Protein AF-A0A427A0W6-F1 (afdb_monomer_lite)

Radius of gyration: 17.77 Å; chains: 1; bounding box: 54×32×48 Å

InterPro domains:
  IPR044835 Auxin response factor [PTHR31384] (1-83)
  IPR053793 PB1-like domain [PS51745] (1-87)

Secondary structure (DSSP, 8-state):
-PPP-------GGG--SHHHHHHHHHHHHT-TTSSTT-SSEEEEEE-SS--EEETTSS-IIIIIHHH--EEEEEEHHHHTTS-SSS-----------------------

Sequence (109 aa):
MHGVAVGRAVDLTVLEGYDELLAELEQMFKIEGELQHRNRWEVIFTDDEGDMMLVGDDPWLREFCNMARKIFIYPTEEVKKMKPRGRLTPVADGEEHVLCSEKDSTTEV

pLDDT: mean 76.8, std 20.41, range [29.72, 94.81]

Foldseek 3Di:
DDDDDDDDDDDLVVDPDDVVVQQVVCVVVVNPPPDVVCQFKFKWFAFPVQDIDGPDPDDSPPPCNNGGDDIDIDTPVVVVVDDPDDRDDPPPDDDDDDDDDDDDDDDDD

Structure (mmCIF, N/CA/C/O backbone):
data_AF-A0A427A0W6-F1
#
_entry.id   AF-A0A427A0W6-F1
#
loop_
_atom_site.group_PDB
_atom_site.id
_atom_site.type_symbol
_atom_site.label_atom_id
_atom_site.label_alt_id
_atom_site.label_comp_id
_atom_site.label_asym_id
_atom_site.label_entity_id
_atom_site.label_seq_id
_atom_site.pdbx_PDB_ins_code
_atom_site.Cartn_x
_atom_site.Cartn_y
_atom_site.Cartn_z
_atom_site.occupancy
_atom_site.B_iso_or_equiv
_atom_site.auth_seq_id
_atom_site.auth_comp_id
_atom_site.auth_asym_id
_atom_site.auth_atom_id
_atom_site.pdbx_PDB_model_num
ATOM 1 N N . MET A 1 1 ? -11.549 -13.704 18.633 1.00 36.81 1 MET A N 1
ATOM 2 C CA . MET A 1 1 ? -11.843 -14.165 17.262 1.00 36.81 1 MET A CA 1
ATOM 3 C C . MET A 1 1 ? -10.854 -13.460 16.358 1.00 36.81 1 MET A C 1
ATOM 5 O O . MET A 1 1 ? -10.950 -12.247 16.238 1.00 36.81 1 MET A O 1
ATOM 9 N N . HIS A 1 2 ? -9.856 -14.172 15.841 1.00 48.66 2 HIS A N 1
ATOM 10 C CA . HIS A 1 2 ? -8.925 -13.602 14.868 1.00 48.66 2 HIS A CA 1
ATOM 11 C C . HIS A 1 2 ? -9.642 -13.509 13.517 1.00 48.66 2 HIS A C 1
ATOM 13 O O . HIS A 1 2 ? -10.404 -14.411 13.162 1.00 48.66 2 HIS A O 1
ATOM 19 N N . GLY A 1 3 ? -9.499 -12.370 12.840 1.00 59.59 3 GLY A N 1
ATOM 20 C CA . GLY A 1 3 ? -10.191 -12.082 11.585 1.00 59.59 3 GLY A CA 1
ATOM 21 C C . GLY A 1 3 ? -9.813 -13.050 10.462 1.00 59.59 3 GLY A C 1
ATOM 22 O O . GLY A 1 3 ? -8.810 -13.756 10.530 1.00 59.59 3 GLY A O 1
ATOM 23 N N . VAL A 1 4 ? -10.626 -13.077 9.408 1.00 63.50 4 VAL A N 1
ATOM 24 C CA . VAL A 1 4 ? -10.300 -13.798 8.172 1.00 63.50 4 VAL A CA 1
ATOM 25 C C . VAL A 1 4 ? -9.245 -12.990 7.421 1.00 63.50 4 VAL A C 1
ATOM 27 O O . VAL A 1 4 ? -9.483 -11.826 7.102 1.00 63.50 4 VAL A O 1
ATOM 30 N N . ALA A 1 5 ? -8.093 -13.594 7.126 1.00 63.50 5 ALA A N 1
ATOM 31 C CA . ALA A 1 5 ? -7.110 -12.983 6.241 1.00 63.50 5 ALA A CA 1
ATOM 32 C C . ALA A 1 5 ? -7.698 -12.894 4.823 1.00 63.50 5 ALA A C 1
ATOM 34 O O . ALA A 1 5 ? -7.973 -13.914 4.189 1.00 63.50 5 ALA A O 1
ATOM 35 N N . VAL A 1 6 ? -7.916 -11.672 4.334 1.00 71.50 6 VAL A N 1
ATOM 36 C CA . VAL A 1 6 ? -8.409 -11.408 2.977 1.00 71.50 6 VAL A CA 1
ATOM 37 C C . VAL A 1 6 ? -7.247 -10.881 2.145 1.00 71.50 6 VAL A C 1
ATOM 39 O O . VAL A 1 6 ? -6.759 -9.781 2.385 1.00 71.50 6 VAL A O 1
ATOM 42 N N . GLY A 1 7 ? -6.805 -11.667 1.163 1.00 77.56 7 GLY A N 1
ATOM 43 C CA . GLY A 1 7 ? -5.834 -11.229 0.163 1.00 77.56 7 GLY A CA 1
ATOM 44 C C . GLY A 1 7 ? -6.537 -10.655 -1.065 1.00 77.56 7 GLY A C 1
ATOM 45 O O . GLY A 1 7 ? -7.497 -11.247 -1.561 1.00 77.56 7 GLY A O 1
ATOM 46 N N . ARG A 1 8 ? -6.052 -9.519 -1.571 1.00 87.25 8 ARG A N 1
ATOM 47 C CA . ARG A 1 8 ? -6.428 -8.972 -2.882 1.00 87.25 8 ARG A CA 1
ATOM 48 C C . ARG A 1 8 ? -5.175 -8.657 -3.691 1.00 87.25 8 ARG A C 1
ATOM 50 O O . ARG A 1 8 ? -4.113 -8.448 -3.114 1.00 87.25 8 ARG A O 1
ATOM 57 N N . ALA A 1 9 ? -5.309 -8.653 -5.013 1.00 89.94 9 ALA A N 1
ATOM 58 C CA . ALA A 1 9 ? -4.232 -8.288 -5.924 1.00 89.94 9 ALA A CA 1
ATOM 59 C C . ALA A 1 9 ? -4.415 -6.841 -6.386 1.00 89.94 9 ALA A C 1
ATOM 61 O O . ALA A 1 9 ? -5.522 -6.464 -6.763 1.00 89.94 9 ALA A O 1
ATOM 62 N N . VAL A 1 10 ? -3.332 -6.071 -6.360 1.00 91.25 10 VAL A N 1
ATOM 63 C CA . VAL A 1 10 ? -3.240 -4.719 -6.916 1.00 91.25 10 VAL A CA 1
ATOM 64 C C . VAL A 1 10 ? -2.182 -4.735 -8.014 1.00 91.25 10 VAL A C 1
ATOM 66 O O . VAL A 1 10 ? -1.144 -5.381 -7.857 1.00 91.25 10 VAL A O 1
ATOM 69 N N . ASP A 1 11 ? -2.457 -4.075 -9.135 1.00 92.56 11 ASP A N 1
ATOM 70 C CA . ASP A 1 11 ? -1.495 -3.921 -10.223 1.00 92.56 11 ASP A CA 1
ATOM 71 C C . ASP A 1 11 ? -0.765 -2.585 -10.052 1.00 92.56 11 ASP A C 1
ATOM 73 O O . ASP A 1 11 ? -1.361 -1.523 -10.192 1.00 92.56 11 ASP A O 1
ATOM 77 N N . LEU A 1 12 ? 0.528 -2.629 -9.723 1.00 93.12 12 LEU A N 1
ATOM 78 C CA . LEU A 1 12 ? 1.326 -1.413 -9.540 1.00 93.12 12 LEU A CA 1
ATOM 79 C C . LEU A 1 12 ? 1.641 -0.710 -10.868 1.00 93.12 12 LEU A C 1
ATOM 81 O O . LEU A 1 12 ? 2.015 0.458 -10.858 1.00 93.12 12 LEU A O 1
ATOM 85 N N . THR A 1 13 ? 1.494 -1.391 -12.010 1.00 90.94 13 THR A N 1
ATOM 86 C CA . THR A 1 13 ? 1.851 -0.836 -13.327 1.00 90.94 13 THR A CA 1
ATOM 87 C C . THR A 1 13 ? 0.839 0.177 -13.854 1.00 90.94 13 THR A C 1
ATOM 89 O O . THR A 1 13 ? 1.174 0.962 -14.740 1.00 90.94 13 THR A O 1
ATOM 92 N N . VAL A 1 14 ? -0.381 0.170 -13.309 1.00 93.25 14 VAL A N 1
ATOM 93 C CA . VAL A 1 14 ? -1.456 1.102 -13.683 1.00 93.25 14 VAL A CA 1
ATOM 94 C C . VAL A 1 14 ? -1.539 2.321 -12.766 1.00 93.25 14 VAL A C 1
ATOM 96 O O . VAL A 1 14 ? -2.382 3.179 -13.001 1.00 93.25 14 VAL A O 1
ATOM 99 N N . LEU A 1 15 ? -0.688 2.384 -11.738 1.00 94.69 15 LEU A N 1
ATOM 100 C CA . LEU A 1 15 ? -0.675 3.440 -10.732 1.00 94.69 15 LEU A CA 1
ATOM 101 C C . LEU A 1 15 ? 0.524 4.376 -10.950 1.00 94.69 15 LEU A C 1
ATOM 103 O O . LEU A 1 15 ? 1.659 3.933 -11.164 1.00 94.69 15 LEU A O 1
ATOM 107 N N . GLU A 1 16 ? 0.293 5.681 -10.849 1.00 92.62 16 GLU A N 1
ATOM 108 C CA . GLU A 1 16 ? 1.305 6.718 -11.089 1.00 92.62 16 GLU A CA 1
ATOM 109 C C . GLU A 1 16 ? 2.133 7.062 -9.840 1.00 92.62 16 GLU A C 1
ATOM 111 O O . GLU A 1 16 ? 3.206 7.665 -9.950 1.00 92.62 16 GLU A O 1
ATOM 116 N N . GLY A 1 17 ? 1.677 6.667 -8.647 1.00 94.06 17 GLY A N 1
ATOM 117 C CA . GLY A 1 17 ? 2.349 7.020 -7.401 1.00 94.06 17 GLY A CA 1
ATOM 118 C C . GLY A 1 17 ? 1.746 6.414 -6.137 1.00 94.06 17 GLY A C 1
ATOM 119 O O . GLY A 1 17 ? 0.739 5.706 -6.161 1.00 94.06 17 GLY A O 1
ATOM 120 N N . TYR A 1 18 ? 2.357 6.760 -5.001 1.00 94.06 18 TYR A N 1
ATOM 121 C CA . TYR A 1 18 ? 1.910 6.313 -3.681 1.00 94.06 18 TYR A CA 1
ATOM 122 C C . TYR A 1 18 ? 0.492 6.766 -3.341 1.00 94.06 18 TYR A C 1
ATOM 124 O O . TYR A 1 18 ? -0.248 5.998 -2.738 1.00 94.06 18 TYR A O 1
ATOM 132 N N . ASP A 1 19 ? 0.093 7.972 -3.744 1.00 93.00 19 ASP A N 1
ATOM 133 C CA . ASP A 1 19 ? -1.247 8.487 -3.450 1.00 93.00 19 ASP A CA 1
ATOM 134 C C . ASP A 1 19 ? -2.343 7.616 -4.085 1.00 93.00 19 ASP A C 1
ATOM 136 O O . ASP A 1 19 ? -3.348 7.315 -3.439 1.00 93.00 19 ASP A O 1
ATOM 140 N N . GLU A 1 20 ? -2.121 7.147 -5.317 1.00 94.50 20 GLU A N 1
ATOM 141 C CA . GLU A 1 20 ? -3.049 6.251 -6.013 1.00 94.50 20 GLU A CA 1
ATOM 142 C C . GLU A 1 20 ? -3.050 4.849 -5.405 1.00 94.50 20 GLU A C 1
ATOM 144 O O . GLU A 1 20 ? -4.113 4.254 -5.244 1.00 94.50 20 GLU A O 1
ATOM 149 N N . LEU A 1 21 ? -1.883 4.343 -4.987 1.00 94.81 21 LEU A N 1
ATOM 150 C CA . LEU A 1 21 ? -1.810 3.088 -4.237 1.00 94.81 21 LEU A CA 1
ATOM 151 C C . LEU A 1 21 ? -2.627 3.156 -2.949 1.00 94.81 21 LEU A C 1
ATOM 153 O O . LEU A 1 21 ? -3.389 2.236 -2.661 1.00 94.81 21 LEU A O 1
ATOM 157 N N . LEU A 1 22 ? -2.469 4.224 -2.165 1.00 93.56 22 LEU A N 1
ATOM 158 C CA . LEU A 1 22 ? -3.212 4.385 -0.918 1.00 93.56 22 LEU A CA 1
ATOM 159 C C . LEU A 1 22 ? -4.718 4.462 -1.187 1.00 93.56 22 LEU A C 1
ATOM 161 O O . LEU A 1 22 ? -5.476 3.783 -0.499 1.00 93.56 22 LEU A O 1
ATOM 165 N N . ALA A 1 23 ? -5.145 5.205 -2.210 1.00 93.25 23 ALA A N 1
ATOM 166 C CA . ALA A 1 23 ? -6.554 5.290 -2.592 1.00 93.25 23 ALA A CA 1
ATOM 167 C C . ALA A 1 23 ? -7.135 3.929 -3.031 1.00 93.25 23 ALA A C 1
ATOM 169 O O . ALA A 1 23 ? -8.222 3.551 -2.589 1.00 93.25 23 ALA A O 1
ATOM 170 N N . GLU A 1 24 ? -6.400 3.162 -3.841 1.00 94.06 24 GLU A N 1
ATOM 171 C CA . GLU A 1 24 ? -6.814 1.823 -4.283 1.00 94.06 24 GLU A CA 1
ATOM 172 C C . GLU A 1 24 ? -6.937 0.861 -3.090 1.00 94.06 24 GLU A C 1
ATOM 174 O O . GLU A 1 24 ? -7.936 0.153 -2.945 1.00 94.06 24 GLU A O 1
ATOM 179 N N . LEU A 1 25 ? -5.960 0.874 -2.176 1.00 93.56 25 LEU A N 1
ATOM 180 C CA . LEU A 1 25 ? -6.001 0.069 -0.952 1.00 93.56 25 LEU A CA 1
ATOM 181 C C . LEU A 1 25 ? -7.186 0.456 -0.054 1.00 93.56 25 LEU A C 1
ATOM 183 O O . LEU A 1 25 ? -7.880 -0.420 0.471 1.00 93.56 25 LEU A O 1
ATOM 187 N N . GLU A 1 26 ? -7.461 1.748 0.102 1.00 92.19 26 GLU A N 1
ATOM 188 C CA . GLU A 1 26 ? -8.620 2.225 0.853 1.00 92.19 26 GLU A CA 1
ATOM 189 C C . GLU A 1 26 ? -9.937 1.713 0.257 1.00 92.19 26 GLU A C 1
ATOM 191 O O . GLU A 1 26 ? -10.773 1.171 0.988 1.00 92.19 26 GLU A O 1
ATOM 196 N N . GLN A 1 27 ? -10.092 1.798 -1.067 1.00 92.12 27 GLN A N 1
ATOM 197 C CA . GLN A 1 27 ? -11.275 1.313 -1.777 1.00 92.12 27 GLN A CA 1
ATOM 198 C C . GLN A 1 27 ? -11.428 -0.209 -1.667 1.00 92.12 27 GLN A C 1
ATOM 200 O O . GLN A 1 27 ? -12.530 -0.723 -1.442 1.00 92.12 27 GLN A O 1
ATOM 205 N N . MET A 1 28 ? -10.327 -0.952 -1.795 1.00 91.12 28 MET A N 1
ATOM 206 C CA . MET A 1 28 ? -10.318 -2.400 -1.626 1.00 91.12 28 MET A CA 1
ATOM 207 C C . MET A 1 28 ? -10.882 -2.788 -0.256 1.00 91.12 28 MET A C 1
ATOM 209 O O . MET A 1 28 ? -11.782 -3.632 -0.155 1.00 91.12 28 MET A O 1
ATOM 213 N N . PHE A 1 29 ? -10.356 -2.202 0.818 1.00 89.25 29 PHE A N 1
ATOM 214 C CA . PHE A 1 29 ? -10.692 -2.589 2.189 1.00 89.25 29 PHE A CA 1
ATOM 215 C C . PHE A 1 29 ? -11.866 -1.811 2.799 1.00 89.25 29 PHE A C 1
ATOM 217 O O . PHE A 1 29 ? -12.314 -2.200 3.877 1.00 89.25 29 PHE A O 1
ATOM 224 N N . LYS A 1 30 ? -12.436 -0.830 2.082 1.00 90.25 30 LYS A N 1
ATOM 225 C CA . LYS A 1 30 ? -13.532 0.047 2.543 1.00 90.25 30 LYS A CA 1
ATOM 226 C C . LYS A 1 30 ? -13.148 0.828 3.803 1.00 90.25 30 LYS A C 1
ATOM 228 O O . LYS A 1 30 ? -13.859 0.796 4.810 1.00 90.25 30 LYS A O 1
ATOM 233 N N . ILE A 1 31 ? -11.962 1.431 3.750 1.00 89.12 31 ILE A N 1
ATOM 234 C CA . ILE A 1 31 ? -11.350 2.224 4.827 1.00 89.12 31 ILE A CA 1
ATOM 235 C C . ILE A 1 31 ? -10.972 3.625 4.321 1.00 89.12 31 ILE A C 1
ATOM 237 O O . ILE A 1 31 ? -9.902 4.143 4.631 1.00 89.12 31 ILE A O 1
ATOM 241 N N . GLU A 1 32 ? -11.837 4.221 3.498 1.00 90.19 32 GLU A N 1
ATOM 242 C CA . GLU A 1 32 ? -11.595 5.502 2.829 1.00 90.19 32 GLU A CA 1
ATOM 243 C C . GLU A 1 32 ? -11.194 6.617 3.811 1.00 90.19 32 GLU A C 1
ATOM 245 O O . GLU A 1 32 ? -11.865 6.868 4.816 1.00 90.19 32 GLU A O 1
ATOM 250 N N . GLY A 1 33 ? -10.083 7.292 3.506 1.00 86.38 33 GLY A N 1
ATOM 251 C CA . GLY A 1 33 ? -9.483 8.355 4.312 1.00 86.38 33 GLY A CA 1
ATOM 252 C C . GLY A 1 33 ? -8.676 7.893 5.531 1.00 86.38 33 GLY A C 1
ATOM 253 O O . GLY A 1 33 ? -8.135 8.743 6.243 1.00 86.38 33 GLY A O 1
ATOM 254 N N . GLU A 1 34 ? -8.580 6.590 5.821 1.00 89.06 34 GLU A N 1
ATOM 255 C CA . GLU A 1 34 ? -7.838 6.107 6.994 1.00 89.06 34 GLU A CA 1
ATOM 256 C C . GLU A 1 34 ? -6.344 5.825 6.723 1.00 89.06 34 GLU A C 1
ATOM 258 O O . GLU A 1 34 ? -5.554 5.866 7.672 1.00 89.06 34 GLU A O 1
ATOM 263 N N . LEU A 1 35 ? -5.928 5.571 5.473 1.00 88.31 35 LEU A N 1
ATOM 264 C CA . LEU A 1 35 ? -4.516 5.338 5.118 1.00 88.31 35 LEU A CA 1
ATOM 265 C C . LEU A 1 35 ? -3.774 6.649 4.837 1.00 88.31 35 LEU A C 1
ATOM 267 O O . LEU A 1 35 ? -2.614 6.791 5.229 1.00 88.31 35 LEU A O 1
ATOM 271 N N . GLN A 1 36 ? -4.435 7.630 4.216 1.00 79.12 36 GLN A N 1
ATOM 272 C CA . GLN A 1 36 ? -3.808 8.916 3.865 1.00 79.12 36 GLN A CA 1
ATOM 273 C C . GLN A 1 36 ? -3.292 9.698 5.084 1.00 79.12 36 GLN A C 1
ATOM 275 O O . GLN A 1 36 ? -2.295 10.412 4.998 1.00 79.12 36 GLN A O 1
ATOM 280 N N . HIS A 1 37 ? -3.949 9.558 6.237 1.00 78.06 37 HIS A N 1
ATOM 281 C CA . HIS A 1 37 ? -3.577 10.268 7.462 1.00 78.06 37 HIS A CA 1
ATOM 282 C C . HIS A 1 37 ? -2.573 9.518 8.350 1.00 78.06 37 HIS A C 1
ATOM 284 O O . HIS A 1 37 ? -2.139 10.096 9.349 1.00 78.06 37 HIS A O 1
ATOM 290 N N . ARG A 1 38 ? -2.218 8.262 8.019 1.00 76.19 38 ARG A N 1
ATOM 291 C CA . ARG A 1 38 ? -1.261 7.394 8.751 1.00 76.19 38 ARG A CA 1
ATOM 292 C C . ARG A 1 38 ? -1.428 7.377 10.279 1.00 76.19 38 ARG A C 1
ATOM 294 O O . ARG A 1 38 ? -0.486 7.172 11.035 1.00 76.19 38 ARG A O 1
ATOM 301 N N . ASN A 1 39 ? -2.633 7.653 10.770 1.00 78.00 39 ASN A N 1
ATOM 302 C CA . ASN A 1 39 ? -2.898 7.821 12.200 1.00 78.00 39 ASN A CA 1
ATOM 303 C C . ASN A 1 39 ? -3.386 6.524 12.854 1.00 78.00 39 ASN A C 1
ATOM 305 O O . ASN A 1 39 ? -3.206 6.328 14.055 1.00 78.00 39 ASN A O 1
ATOM 309 N N . ARG A 1 40 ? -4.041 5.667 12.070 1.00 86.25 40 ARG A N 1
ATOM 310 C CA . ARG A 1 40 ? -4.626 4.399 12.515 1.00 86.25 40 ARG A CA 1
ATOM 311 C C . ARG A 1 40 ? -3.963 3.200 11.864 1.00 86.25 40 ARG A C 1
ATOM 313 O O . ARG A 1 40 ? -3.893 2.146 12.495 1.00 86.25 40 ARG A O 1
ATOM 320 N N . TRP A 1 41 ? -3.488 3.372 10.639 1.00 91.38 41 TRP A N 1
ATOM 321 C CA . TRP A 1 41 ? -2.938 2.314 9.815 1.00 91.38 41 TRP A CA 1
ATOM 322 C C . TRP A 1 41 ? -1.589 2.716 9.246 1.00 91.38 41 TRP A C 1
ATOM 324 O O . TRP A 1 41 ? -1.355 3.878 8.921 1.00 91.38 41 TRP A O 1
ATOM 334 N N . GLU A 1 42 ? -0.744 1.713 9.085 1.00 90.62 42 GLU A N 1
ATOM 335 C CA . GLU A 1 42 ? 0.538 1.780 8.411 1.00 90.62 42 GLU A CA 1
ATOM 336 C C . GLU A 1 42 ? 0.541 0.773 7.268 1.00 90.62 42 GLU A C 1
ATOM 338 O O . GLU A 1 42 ? 0.027 -0.345 7.398 1.00 90.62 42 GLU A O 1
ATOM 343 N N . VAL A 1 43 ? 1.137 1.172 6.148 1.00 92.31 43 VAL A N 1
ATOM 344 C CA . VAL A 1 43 ? 1.297 0.303 4.985 1.00 92.31 43 VAL A CA 1
ATOM 345 C C . VAL A 1 43 ? 2.737 -0.194 4.951 1.00 92.31 43 VAL A C 1
ATOM 347 O O . VAL A 1 43 ? 3.685 0.592 4.910 1.00 92.31 43 VAL A O 1
ATOM 350 N N . ILE A 1 44 ? 2.885 -1.513 4.981 1.00 92.00 44 ILE A N 1
ATOM 351 C CA . ILE A 1 44 ? 4.162 -2.227 4.965 1.00 92.00 44 ILE A CA 1
ATOM 352 C C . ILE A 1 44 ? 4.218 -3.060 3.691 1.00 92.00 44 ILE A C 1
ATOM 354 O O . ILE A 1 44 ? 3.195 -3.580 3.250 1.00 92.00 44 ILE A O 1
ATOM 358 N N . PHE A 1 45 ? 5.394 -3.238 3.108 1.00 92.94 45 PHE A N 1
ATOM 359 C CA . PHE A 1 45 ? 5.598 -4.185 2.021 1.00 92.94 45 PHE A CA 1
ATOM 360 C C . PHE A 1 45 ? 6.763 -5.126 2.302 1.00 92.94 45 PHE A C 1
ATOM 362 O O . PHE A 1 45 ? 7.616 -4.804 3.117 1.00 92.94 45 PHE A O 1
ATOM 369 N N . THR A 1 46 ? 6.798 -6.288 1.650 1.00 93.19 46 THR A N 1
ATOM 370 C CA . THR A 1 46 ? 8.007 -7.124 1.601 1.00 93.19 46 THR A CA 1
ATOM 371 C C . THR A 1 46 ? 8.733 -6.942 0.284 1.00 93.19 46 THR A C 1
ATOM 373 O O . THR A 1 46 ? 8.070 -6.907 -0.759 1.00 93.19 46 THR A O 1
ATOM 376 N N . ASP A 1 47 ? 10.057 -6.905 0.322 1.00 91.62 47 ASP A N 1
ATOM 377 C CA . ASP A 1 47 ? 10.913 -6.952 -0.864 1.00 91.62 47 ASP A CA 1
ATOM 378 C C . ASP A 1 47 ? 11.118 -8.393 -1.387 1.00 91.62 47 ASP A C 1
ATOM 380 O O . ASP A 1 47 ? 10.378 -9.323 -1.036 1.00 91.62 47 ASP 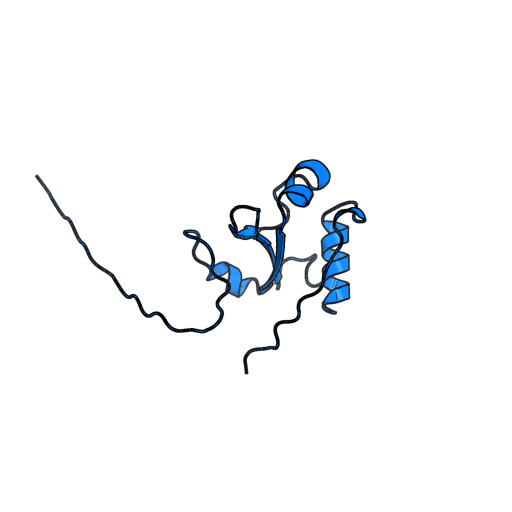A O 1
ATOM 384 N N . ASP A 1 48 ? 12.086 -8.577 -2.286 1.00 89.19 48 ASP A N 1
ATOM 385 C CA . ASP A 1 48 ? 12.494 -9.871 -2.835 1.00 89.19 48 ASP A CA 1
ATOM 386 C C . ASP A 1 48 ? 13.307 -10.740 -1.867 1.00 89.19 48 ASP A C 1
ATOM 388 O O . ASP A 1 48 ? 13.321 -11.964 -2.029 1.00 89.19 48 ASP A O 1
ATOM 392 N N . GLU A 1 49 ? 13.905 -10.144 -0.838 1.00 90.12 49 GLU A N 1
ATOM 393 C CA . GLU A 1 49 ? 14.575 -10.844 0.264 1.00 90.12 49 GLU A CA 1
ATOM 394 C C . GLU A 1 49 ? 13.577 -11.291 1.353 1.00 90.12 49 GLU A C 1
ATOM 396 O O . GLU A 1 49 ? 13.860 -12.183 2.161 1.00 90.12 49 GLU A O 1
ATOM 401 N N . GLY A 1 50 ? 12.354 -10.757 1.306 1.00 86.56 50 GLY A N 1
ATOM 402 C CA . GLY A 1 50 ? 11.276 -11.035 2.247 1.00 86.56 50 GLY A CA 1
ATOM 403 C C . GLY A 1 50 ? 11.328 -10.158 3.497 1.00 86.56 50 GLY A C 1
ATOM 404 O O . GLY A 1 50 ? 10.612 -10.452 4.461 1.00 86.56 50 GLY A O 1
ATOM 405 N N . ASP A 1 51 ? 12.139 -9.104 3.487 1.00 87.75 51 ASP A N 1
ATOM 406 C CA . ASP A 1 51 ? 12.209 -8.130 4.564 1.00 87.75 51 ASP A CA 1
ATOM 407 C C . ASP A 1 51 ? 11.039 -7.155 4.463 1.00 87.75 51 ASP A C 1
ATOM 409 O O . ASP A 1 51 ? 10.658 -6.700 3.387 1.00 87.75 51 ASP A O 1
ATOM 413 N N . MET A 1 52 ? 10.419 -6.868 5.606 1.00 89.88 52 MET A N 1
ATOM 414 C CA . MET A 1 52 ? 9.298 -5.938 5.683 1.00 89.88 52 MET A CA 1
ATOM 415 C C . MET A 1 52 ? 9.803 -4.505 5.843 1.00 89.88 52 MET A C 1
ATOM 417 O O . MET A 1 52 ? 10.555 -4.207 6.772 1.00 89.88 52 MET A O 1
ATOM 421 N N . MET A 1 53 ? 9.315 -3.614 4.986 1.00 90.44 53 MET A N 1
ATOM 422 C CA . MET A 1 53 ? 9.685 -2.203 4.915 1.00 90.44 53 MET A CA 1
ATOM 423 C C . MET A 1 53 ? 8.440 -1.309 4.896 1.00 90.44 53 MET A C 1
ATOM 425 O O . MET A 1 53 ? 7.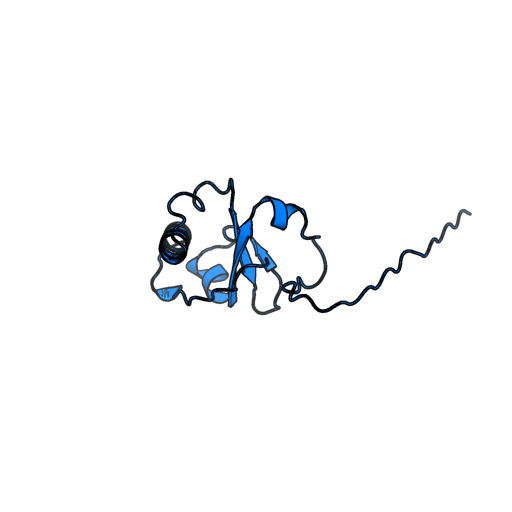365 -1.729 4.463 1.00 90.44 53 MET A O 1
ATOM 429 N N . LEU A 1 54 ? 8.563 -0.074 5.386 1.00 91.06 54 LEU A N 1
ATOM 430 C CA . LEU A 1 54 ? 7.476 0.908 5.335 1.00 91.06 54 LEU A CA 1
ATOM 431 C C . LEU A 1 54 ? 7.322 1.460 3.915 1.00 91.06 54 LEU A C 1
ATOM 433 O O . LEU A 1 54 ? 8.302 1.742 3.232 1.00 91.06 54 LEU A O 1
ATOM 437 N N . VAL A 1 55 ? 6.080 1.642 3.471 1.00 91.44 55 VAL A N 1
ATOM 438 C CA . VAL A 1 55 ? 5.797 2.249 2.165 1.00 91.44 55 VAL A CA 1
ATOM 439 C C . VAL A 1 55 ? 6.049 3.761 2.215 1.00 91.44 55 VAL A C 1
ATOM 441 O O . VAL A 1 55 ? 5.552 4.448 3.111 1.00 91.44 55 VAL A O 1
ATOM 444 N N . GLY A 1 56 ? 6.736 4.302 1.204 1.00 88.00 56 GLY A N 1
ATOM 445 C CA . GLY A 1 56 ? 6.835 5.747 0.956 1.00 88.00 56 GLY A CA 1
ATOM 446 C C . GLY A 1 56 ? 8.233 6.361 1.048 1.00 88.00 56 GLY A C 1
ATOM 447 O O . GLY A 1 56 ? 8.365 7.537 0.718 1.00 88.00 56 GLY A O 1
ATOM 448 N N . ASP A 1 57 ? 9.252 5.600 1.453 1.00 86.69 57 ASP A N 1
ATOM 449 C CA . ASP A 1 57 ? 10.630 6.109 1.546 1.00 86.69 57 ASP A CA 1
ATOM 450 C C . ASP A 1 57 ? 11.380 6.021 0.202 1.00 86.69 57 ASP A C 1
ATOM 452 O O . ASP A 1 57 ? 12.185 6.896 -0.125 1.00 86.69 57 ASP A O 1
ATOM 456 N N . ASP A 1 58 ? 11.065 5.012 -0.614 1.00 89.62 58 ASP A N 1
ATOM 457 C CA . ASP A 1 58 ? 11.733 4.771 -1.895 1.00 89.62 58 ASP A CA 1
ATOM 458 C C . ASP A 1 58 ? 11.032 5.488 -3.070 1.00 89.62 58 ASP A C 1
ATOM 460 O O . ASP A 1 58 ? 9.811 5.661 -3.071 1.00 89.62 58 ASP A O 1
ATOM 464 N N . PRO A 1 59 ? 11.738 5.875 -4.143 1.00 93.50 59 PRO A N 1
ATOM 465 C CA . PRO A 1 59 ? 11.121 6.353 -5.378 1.00 93.50 59 PRO A CA 1
ATOM 466 C C . PRO A 1 59 ? 10.138 5.342 -6.005 1.00 93.50 59 PRO A C 1
ATOM 468 O O . PRO A 1 59 ? 10.516 4.217 -6.338 1.00 93.50 59 PRO A O 1
ATOM 471 N N . TRP A 1 60 ? 8.899 5.781 -6.273 1.00 93.00 60 TRP A N 1
ATOM 472 C CA . TRP A 1 60 ? 7.804 4.950 -6.807 1.00 93.00 60 TRP A CA 1
ATOM 473 C C . TRP A 1 60 ? 8.203 4.084 -8.016 1.00 93.00 60 TRP A C 1
ATOM 475 O O . TRP A 1 60 ? 8.196 2.855 -7.948 1.00 93.00 60 TRP A O 1
ATOM 485 N N . LEU A 1 61 ? 8.567 4.735 -9.128 1.00 89.19 61 LEU A N 1
ATOM 486 C CA . LEU A 1 61 ? 8.707 4.080 -10.433 1.00 89.19 61 LEU A CA 1
ATOM 487 C C . LEU A 1 61 ? 9.978 3.229 -10.557 1.00 89.19 61 LEU A C 1
ATOM 489 O O . LEU A 1 61 ? 9.990 2.223 -11.262 1.00 89.19 61 LEU A O 1
ATOM 493 N N . ARG A 1 62 ? 11.080 3.662 -9.936 1.00 83.25 62 ARG A N 1
ATOM 494 C CA . ARG A 1 62 ? 12.390 3.015 -10.114 1.00 83.25 62 ARG A CA 1
ATOM 495 C C . ARG A 1 62 ? 12.659 1.927 -9.087 1.00 83.25 62 ARG A C 1
ATOM 497 O O . ARG A 1 62 ? 13.346 0.965 -9.423 1.00 83.25 62 ARG A O 1
ATOM 504 N N . GLU A 1 63 ? 12.133 2.072 -7.879 1.00 90.94 63 GLU A N 1
ATOM 505 C CA . GLU A 1 63 ? 12.540 1.252 -6.740 1.00 90.94 63 GLU A CA 1
ATOM 506 C C . GLU A 1 63 ? 11.340 0.482 -6.198 1.00 90.94 63 GLU A C 1
ATOM 508 O O . GLU A 1 63 ? 11.266 -0.732 -6.392 1.00 90.94 63 GLU A O 1
ATOM 513 N N . PHE A 1 64 ? 10.343 1.168 -5.638 1.00 93.75 64 PHE A N 1
ATOM 514 C CA . PHE A 1 64 ? 9.212 0.510 -4.978 1.00 93.75 64 PHE A CA 1
ATOM 515 C C . PHE A 1 64 ? 8.476 -0.495 -5.874 1.00 93.75 64 PHE A C 1
ATOM 517 O O . PHE A 1 64 ? 8.312 -1.653 -5.489 1.00 93.75 64 PHE A O 1
ATOM 524 N N . CYS A 1 65 ? 8.102 -0.096 -7.096 1.00 93.50 65 CYS A N 1
ATOM 525 C CA . CYS A 1 65 ? 7.389 -0.982 -8.025 1.00 93.50 65 CYS A CA 1
ATOM 526 C C . CYS A 1 65 ? 8.189 -2.243 -8.398 1.00 93.50 65 CYS A C 1
ATOM 528 O O . CYS A 1 65 ? 7.598 -3.272 -8.719 1.00 93.50 65 CYS A O 1
ATOM 530 N N . ASN A 1 66 ? 9.525 -2.179 -8.355 1.00 92.12 66 ASN A N 1
ATOM 531 C CA . ASN A 1 66 ? 10.400 -3.303 -8.697 1.00 92.12 66 ASN A CA 1
ATOM 532 C C . ASN A 1 66 ? 10.693 -4.208 -7.494 1.00 92.12 66 ASN A C 1
ATOM 534 O O . ASN A 1 66 ? 10.842 -5.425 -7.661 1.00 92.12 66 ASN A O 1
ATOM 538 N N . MET A 1 67 ? 10.768 -3.630 -6.295 1.00 92.88 67 MET A N 1
ATOM 539 C CA . MET A 1 67 ? 11.099 -4.342 -5.059 1.00 92.88 67 MET A CA 1
ATOM 540 C C . MET A 1 67 ? 9.870 -4.993 -4.427 1.00 92.88 67 MET A C 1
ATOM 542 O O . MET A 1 67 ? 9.950 -6.139 -3.992 1.00 92.88 67 MET A O 1
ATOM 546 N N . ALA A 1 68 ? 8.716 -4.320 -4.425 1.00 93.38 68 ALA A N 1
ATOM 547 C CA . ALA A 1 68 ? 7.542 -4.785 -3.699 1.00 93.38 68 ALA A CA 1
ATOM 548 C C . ALA A 1 68 ? 7.042 -6.163 -4.178 1.00 93.38 68 ALA A C 1
ATOM 550 O O . ALA A 1 68 ? 6.909 -6.442 -5.374 1.00 93.38 68 ALA A O 1
ATOM 551 N N . ARG A 1 69 ? 6.759 -7.049 -3.216 1.00 92.25 69 ARG A N 1
ATOM 552 C CA . ARG A 1 69 ? 6.232 -8.408 -3.444 1.00 92.25 69 ARG A CA 1
ATOM 553 C C . ARG A 1 69 ? 4.884 -8.635 -2.785 1.00 92.25 69 ARG A C 1
ATOM 555 O O . ARG A 1 69 ? 4.008 -9.260 -3.378 1.00 92.25 69 ARG A O 1
ATOM 562 N N . LYS A 1 70 ? 4.716 -8.164 -1.552 1.00 92.31 70 LYS A N 1
ATOM 563 C CA . LYS A 1 70 ? 3.456 -8.230 -0.803 1.00 92.31 70 LYS A CA 1
ATOM 564 C C . LYS A 1 70 ? 3.254 -6.916 -0.087 1.00 92.31 70 LYS A C 1
ATOM 566 O O . LYS A 1 70 ? 4.227 -6.354 0.391 1.00 92.31 70 LYS A O 1
ATOM 571 N N . ILE A 1 71 ? 2.008 -6.472 0.003 1.00 92.88 71 ILE A N 1
ATOM 572 C CA . ILE A 1 71 ? 1.621 -5.263 0.726 1.00 92.88 71 ILE A CA 1
ATOM 573 C C . ILE A 1 71 ? 0.698 -5.676 1.870 1.00 92.88 71 ILE A C 1
ATOM 575 O O . ILE A 1 71 ? -0.189 -6.515 1.698 1.00 92.88 71 ILE A O 1
ATOM 579 N N . PHE A 1 72 ? 0.929 -5.089 3.035 1.00 91.19 72 PHE A N 1
ATOM 580 C CA . PHE A 1 72 ? 0.224 -5.330 4.280 1.00 91.19 72 PHE A CA 1
ATOM 581 C C . PHE A 1 72 ? -0.278 -4.005 4.838 1.00 91.19 72 PHE A C 1
ATOM 583 O O . PHE A 1 72 ? 0.410 -2.988 4.770 1.00 91.19 72 PHE A O 1
ATOM 590 N N . ILE A 1 73 ? -1.465 -4.041 5.431 1.00 91.12 73 ILE A N 1
ATOM 591 C CA . ILE A 1 73 ? -2.042 -2.916 6.160 1.00 91.12 73 ILE A CA 1
ATOM 592 C C . ILE A 1 73 ? -2.112 -3.344 7.621 1.00 91.12 73 ILE A C 1
ATOM 594 O O . ILE A 1 73 ? -2.830 -4.289 7.955 1.00 91.12 73 ILE A O 1
ATOM 598 N N . TYR A 1 74 ? -1.349 -2.670 8.475 1.00 90.06 74 TYR A N 1
ATOM 599 C CA . TYR A 1 74 ? -1.277 -2.954 9.905 1.00 90.06 74 TYR A CA 1
ATOM 600 C C . TYR A 1 74 ? -1.807 -1.781 10.717 1.00 90.06 74 TYR A C 1
ATOM 602 O O . TYR A 1 74 ? -1.577 -0.633 10.341 1.00 90.06 74 TYR A O 1
ATOM 610 N N . PRO A 1 75 ? -2.468 -2.019 11.860 1.00 89.94 75 PRO A N 1
ATOM 611 C CA . PRO A 1 75 ? -2.707 -0.953 12.816 1.00 89.94 75 PRO A CA 1
ATOM 612 C C . PRO A 1 75 ? -1.373 -0.344 13.262 1.00 89.94 75 PRO A C 1
ATOM 614 O O . PRO A 1 75 ? -0.429 -1.077 13.572 1.00 89.94 75 PRO A O 1
ATOM 617 N N . THR A 1 76 ? -1.297 0.981 13.376 1.00 88.69 76 THR A N 1
ATOM 618 C CA . THR A 1 76 ? -0.064 1.686 13.779 1.00 88.69 76 THR A CA 1
ATOM 619 C C . THR A 1 76 ? 0.513 1.150 15.102 1.00 88.69 76 THR A C 1
ATOM 621 O O . THR A 1 76 ? 1.726 1.053 15.280 1.00 88.69 76 THR A O 1
ATOM 624 N N . GLU A 1 77 ? -0.347 0.727 16.034 1.00 88.19 77 GLU A N 1
ATOM 625 C CA . GLU A 1 77 ? 0.063 0.150 17.322 1.00 88.19 77 GLU A CA 1
ATOM 626 C C . GLU A 1 77 ? 0.674 -1.256 17.221 1.00 88.19 77 GLU A C 1
ATOM 628 O O . GLU A 1 77 ? 1.422 -1.663 18.111 1.00 88.19 77 GLU A O 1
ATOM 633 N N . GLU A 1 78 ? 0.370 -2.01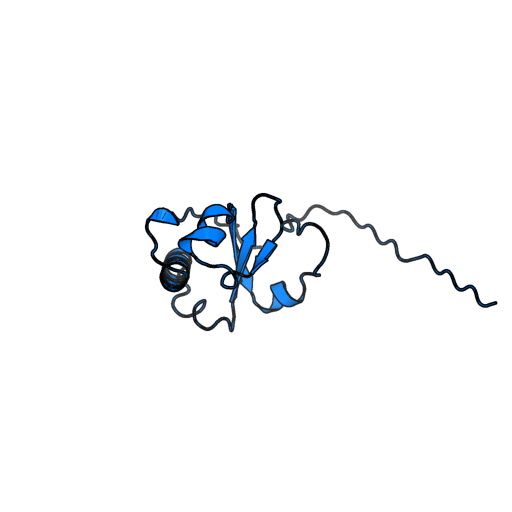2 16.165 1.00 86.38 78 GLU A N 1
ATOM 634 C CA . GLU A 1 78 ? 1.000 -3.311 15.906 1.00 86.38 78 GLU A CA 1
ATOM 635 C C . GLU A 1 78 ? 2.390 -3.133 15.306 1.00 86.38 78 GLU A C 1
ATOM 637 O O . GLU A 1 78 ? 3.328 -3.798 15.744 1.00 86.38 78 GLU A O 1
ATOM 642 N N . VAL A 1 79 ? 2.558 -2.162 14.403 1.00 84.94 79 VAL A N 1
ATOM 643 C CA . VAL A 1 79 ? 3.870 -1.823 13.830 1.00 84.94 79 VAL A CA 1
ATOM 644 C C . VAL A 1 79 ? 4.853 -1.390 14.916 1.00 84.94 79 VAL A C 1
ATOM 646 O O . VAL A 1 79 ? 5.990 -1.848 14.935 1.00 84.94 79 VAL A O 1
ATOM 649 N N . LYS A 1 80 ? 4.407 -0.610 15.910 1.00 82.38 80 LYS A N 1
ATOM 650 C CA . LYS A 1 80 ? 5.240 -0.233 17.073 1.00 82.38 80 LYS A CA 1
ATOM 651 C C . LYS A 1 80 ? 5.704 -1.424 17.921 1.00 82.38 80 LYS A C 1
ATOM 653 O O . LYS A 1 80 ? 6.695 -1.308 18.641 1.00 82.38 80 LYS A O 1
ATOM 658 N N . LYS A 1 81 ? 4.978 -2.546 17.891 1.00 82.31 81 LYS A N 1
ATOM 659 C CA . LYS A 1 81 ? 5.322 -3.776 18.629 1.00 82.31 81 LYS A CA 1
ATOM 660 C C . LYS A 1 81 ? 6.209 -4.715 17.815 1.00 82.31 81 LYS A C 1
ATOM 662 O O . LYS A 1 81 ? 6.837 -5.597 18.405 1.00 82.31 81 LYS A O 1
ATOM 667 N N . MET A 1 82 ? 6.275 -4.539 16.494 1.00 74.38 82 MET A N 1
A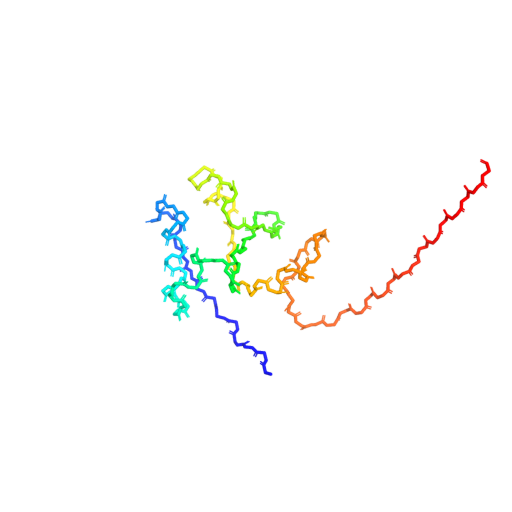TOM 668 C CA . MET A 1 82 ? 7.206 -5.276 15.646 1.00 74.38 82 MET A CA 1
ATOM 669 C C . MET A 1 82 ? 8.631 -4.846 15.996 1.00 74.38 82 MET A C 1
ATOM 671 O O . MET A 1 82 ? 8.981 -3.668 15.958 1.00 74.38 82 MET A O 1
ATOM 675 N N . LYS A 1 83 ? 9.470 -5.806 16.396 1.00 59.56 83 LYS A N 1
ATOM 676 C CA . LYS A 1 83 ? 10.873 -5.519 16.698 1.00 59.56 83 LYS A CA 1
ATOM 677 C C . LYS A 1 83 ? 11.639 -5.335 15.386 1.00 59.56 83 LYS A C 1
ATOM 679 O O . LYS A 1 83 ? 11.568 -6.217 14.530 1.00 59.56 83 LYS A O 1
ATOM 684 N N . PRO A 1 84 ? 12.439 -4.267 15.240 1.00 56.03 84 PRO A N 1
ATOM 685 C CA . PRO A 1 84 ? 13.330 -4.125 14.105 1.00 56.03 84 PRO A CA 1
ATOM 686 C C . PRO A 1 84 ? 14.537 -5.035 14.340 1.00 56.03 84 PRO A C 1
ATOM 688 O O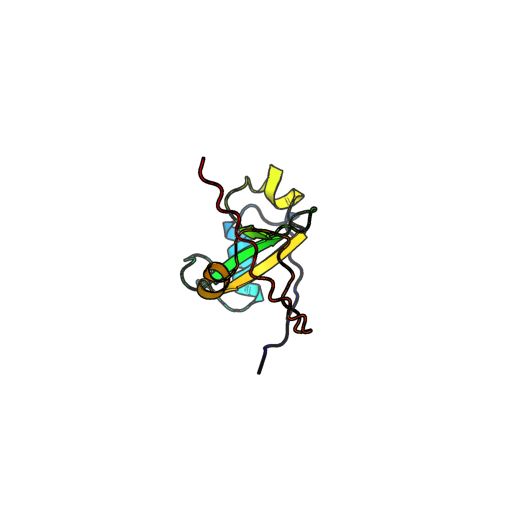 . PRO A 1 84 ? 15.508 -4.610 14.963 1.00 56.03 84 PRO A O 1
ATOM 691 N N . ARG A 1 85 ? 14.442 -6.312 13.945 1.00 45.22 85 ARG A N 1
ATOM 692 C CA . ARG A 1 85 ? 15.566 -7.167 13.510 1.00 45.22 85 ARG A CA 1
ATOM 693 C C . ARG A 1 85 ? 15.141 -8.622 13.340 1.00 45.22 85 ARG A C 1
ATOM 695 O O . ARG A 1 85 ? 14.760 -9.276 14.306 1.00 45.22 85 ARG A O 1
ATOM 702 N N . GLY A 1 86 ? 15.365 -9.118 12.124 1.00 47.31 86 GLY A N 1
ATOM 703 C CA . GLY A 1 86 ? 15.343 -10.531 11.771 1.00 47.31 86 GLY A CA 1
ATOM 704 C C . GLY A 1 86 ? 13.997 -10.966 11.222 1.00 47.31 86 GLY A C 1
ATOM 705 O O . GLY A 1 86 ? 13.121 -11.321 12.001 1.00 47.31 86 GLY A O 1
ATOM 706 N N . ARG A 1 87 ? 13.881 -10.944 9.886 1.00 49.28 87 ARG A N 1
ATOM 707 C CA . ARG A 1 87 ? 12.912 -11.690 9.077 1.00 49.28 87 ARG A CA 1
ATOM 708 C C . ARG A 1 87 ? 11.531 -11.760 9.721 1.00 49.28 87 ARG A C 1
ATOM 710 O O . ARG A 1 87 ? 11.189 -12.738 10.385 1.00 49.28 87 ARG A O 1
ATOM 717 N N . LEU A 1 88 ? 10.761 -10.692 9.537 1.00 49.47 88 LEU A N 1
ATOM 718 C CA . LEU A 1 88 ? 9.412 -10.605 10.068 1.00 49.47 88 LEU A CA 1
ATOM 719 C C . LEU A 1 88 ? 8.596 -11.767 9.476 1.00 49.47 88 LEU A C 1
ATOM 721 O O . LEU A 1 88 ? 8.315 -11.840 8.282 1.00 49.47 88 LEU A O 1
ATOM 725 N N . THR A 1 89 ? 8.295 -12.760 10.305 1.00 42.69 89 THR A N 1
ATOM 726 C CA . THR A 1 89 ? 7.375 -13.821 9.929 1.00 42.69 89 THR A CA 1
ATOM 727 C C . THR A 1 89 ? 5.973 -13.234 10.046 1.00 42.69 89 THR A C 1
ATOM 729 O O . THR A 1 89 ? 5.652 -12.607 11.060 1.00 42.69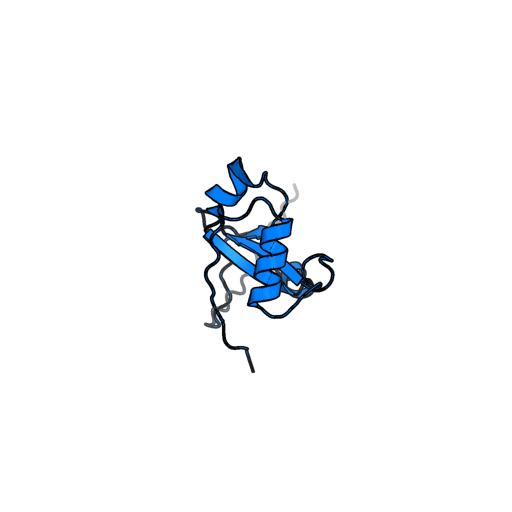 89 THR A O 1
ATOM 732 N N . PRO A 1 90 ? 5.105 -13.395 9.031 1.00 46.31 90 PRO A N 1
ATOM 733 C CA . PRO A 1 90 ? 3.685 -13.196 9.252 1.00 46.31 90 PRO A CA 1
ATOM 734 C C . PRO A 1 90 ? 3.323 -14.145 10.388 1.00 46.31 90 PRO A C 1
ATOM 736 O O . PRO A 1 90 ? 3.541 -15.350 10.253 1.00 46.31 90 PRO A O 1
ATOM 739 N N . VAL A 1 91 ? 2.867 -13.610 11.520 1.00 48.47 91 VAL A N 1
ATOM 740 C CA . VAL A 1 91 ? 2.441 -14.419 12.662 1.00 48.47 91 VAL A CA 1
ATOM 741 C C . VAL A 1 91 ? 1.205 -15.204 12.221 1.00 48.47 91 VAL A C 1
ATOM 743 O O . VAL A 1 91 ? 0.071 -14.756 12.354 1.00 48.47 91 VAL A O 1
ATOM 746 N N . ALA A 1 92 ? 1.436 -16.358 11.604 1.00 47.34 92 ALA A N 1
ATOM 747 C CA . ALA A 1 92 ? 0.493 -17.451 11.558 1.00 47.34 92 ALA A CA 1
ATOM 748 C C . ALA A 1 92 ? 0.737 -18.226 12.849 1.00 47.34 92 ALA A C 1
ATOM 750 O O . ALA A 1 92 ? 1.800 -18.820 13.018 1.00 47.34 92 ALA A O 1
ATOM 751 N N . ASP A 1 93 ? -0.209 -18.126 13.781 1.00 44.69 93 ASP A N 1
ATOM 752 C CA . ASP A 1 93 ? -0.163 -18.827 15.061 1.00 44.69 93 ASP A CA 1
ATOM 753 C C . ASP A 1 93 ? 0.205 -20.304 14.865 1.00 44.69 93 ASP A C 1
ATOM 755 O O . ASP A 1 93 ? -0.465 -21.056 14.153 1.00 44.69 93 ASP A O 1
ATOM 759 N N . GLY A 1 94 ? 1.295 -20.686 15.518 1.00 41.22 94 GLY A N 1
ATOM 760 C CA . GLY A 1 94 ? 1.908 -22.002 15.480 1.00 41.22 94 GLY A CA 1
ATOM 761 C C . GLY A 1 94 ? 3.157 -21.972 16.349 1.00 41.22 94 GLY A C 1
ATOM 762 O O . GLY A 1 94 ? 4.263 -21.964 15.832 1.00 41.22 94 GLY A O 1
ATOM 763 N N . GLU A 1 95 ? 2.933 -21.824 17.655 1.00 47.59 95 GLU A N 1
ATOM 764 C CA . GLU A 1 95 ? 3.855 -22.025 18.778 1.00 47.59 95 GLU A CA 1
ATOM 765 C C . GLU A 1 95 ? 5.300 -22.442 18.423 1.00 47.59 95 GLU A C 1
ATOM 767 O O . GLU A 1 95 ? 5.570 -23.607 18.148 1.00 47.59 95 GLU A O 1
ATOM 772 N N . GLU A 1 96 ? 6.267 -21.542 18.619 1.00 34.72 96 GLU A N 1
ATOM 773 C CA . GLU A 1 96 ? 7.538 -21.950 19.219 1.00 34.72 96 GLU A CA 1
ATOM 774 C C . GLU A 1 96 ? 8.010 -20.918 20.242 1.00 34.72 96 GLU A C 1
ATOM 776 O O . GLU A 1 96 ? 8.472 -19.810 19.972 1.00 34.72 96 GLU A O 1
ATOM 781 N N . HIS A 1 97 ? 7.827 -21.320 21.488 1.00 44.47 97 HIS A N 1
ATOM 782 C CA . HIS A 1 97 ? 8.439 -20.737 22.653 1.00 44.47 97 HIS A CA 1
ATOM 783 C C . HIS A 1 97 ? 9.947 -21.026 22.598 1.00 44.47 97 HIS A C 1
ATOM 785 O O . HIS A 1 97 ? 10.374 -22.119 22.959 1.00 44.47 97 HIS A O 1
ATOM 791 N N . VAL A 1 98 ? 10.768 -20.053 22.197 1.00 34.25 98 VAL A N 1
ATOM 792 C CA . VAL A 1 98 ? 12.199 -20.055 22.542 1.00 34.25 98 VAL A CA 1
ATOM 793 C C . VAL A 1 98 ? 12.526 -18.767 23.277 1.00 34.25 98 VAL A C 1
ATOM 795 O O . VAL A 1 98 ? 13.051 -17.789 22.749 1.00 34.25 98 VAL A O 1
ATOM 798 N N . LEU A 1 99 ? 12.196 -18.803 24.564 1.00 46.31 99 LEU A N 1
ATOM 799 C CA . LEU A 1 99 ? 12.949 -18.090 25.575 1.00 46.31 99 LEU A CA 1
ATOM 800 C C . LEU A 1 99 ? 14.395 -18.605 25.526 1.00 46.31 99 LEU A C 1
ATOM 802 O O . LEU A 1 99 ? 14.647 -19.763 25.843 1.00 46.31 99 LEU A O 1
ATOM 806 N N . CYS A 1 100 ? 15.336 -17.743 25.162 1.00 29.72 100 CYS A N 1
ATOM 807 C CA . CYS A 1 100 ? 16.730 -17.855 25.582 1.00 29.72 100 CYS A CA 1
ATOM 808 C C . CYS A 1 100 ? 17.220 -16.441 25.899 1.00 29.72 100 CYS A C 1
ATOM 810 O O . CYS A 1 100 ? 17.803 -15.751 25.066 1.00 29.72 100 CYS A O 1
ATOM 812 N N . SER A 1 101 ? 16.915 -15.992 27.118 1.00 44.12 101 SER A N 1
ATOM 813 C CA . SER A 1 101 ? 17.814 -15.074 27.810 1.00 44.12 101 SER A CA 1
ATOM 814 C C . SER A 1 101 ? 19.062 -15.845 28.248 1.00 44.12 101 SER A C 1
ATOM 816 O O . SER A 1 101 ? 19.000 -17.055 28.442 1.00 44.12 101 SER A O 1
ATOM 818 N N . GLU A 1 102 ? 20.142 -15.085 28.443 1.00 45.09 102 GLU A N 1
ATOM 819 C CA . GLU A 1 102 ? 21.501 -15.472 28.856 1.00 45.09 102 GLU A CA 1
ATOM 820 C C . GLU A 1 102 ? 22.418 -15.816 27.665 1.00 45.09 102 GLU A C 1
ATOM 822 O O . GLU A 1 102 ? 22.126 -16.666 26.834 1.00 45.09 102 GLU A O 1
ATOM 827 N N . LYS A 1 103 ? 23.559 -15.136 27.504 1.00 38.28 103 LYS A N 1
ATOM 828 C CA . LYS A 1 103 ? 24.605 -15.073 28.531 1.00 38.28 103 LYS A CA 1
ATOM 829 C C . LYS A 1 103 ? 25.253 -13.704 28.717 1.00 38.28 103 LYS A C 1
ATOM 831 O O . LYS A 1 103 ? 25.642 -13.029 27.767 1.00 38.28 103 LYS A O 1
ATOM 836 N N . ASP A 1 104 ? 25.409 -13.401 29.998 1.00 44.94 104 ASP A N 1
ATOM 837 C CA . ASP A 1 104 ? 26.423 -12.546 30.593 1.00 44.94 104 ASP A CA 1
ATOM 838 C C . ASP A 1 104 ? 27.831 -12.912 30.090 1.00 44.94 104 ASP A C 1
ATOM 840 O O . ASP A 1 104 ? 28.189 -14.089 29.974 1.00 44.94 104 ASP A O 1
ATOM 844 N N . SER A 1 105 ? 28.646 -11.900 29.824 1.00 39.03 105 SER A N 1
ATOM 845 C CA . SER A 1 105 ? 30.076 -11.984 30.112 1.00 39.03 105 SER A CA 1
ATOM 846 C C . SER A 1 105 ? 30.557 -10.599 30.506 1.00 39.03 105 SER A C 1
ATOM 848 O O . SER A 1 105 ? 30.999 -9.799 29.681 1.00 39.03 105 SER A O 1
ATOM 850 N N . THR A 1 106 ? 30.447 -10.334 31.804 1.00 44.59 106 THR A N 1
ATOM 851 C CA . THR A 1 106 ? 31.444 -9.540 32.512 1.00 44.59 106 THR A CA 1
ATOM 852 C C . THR A 1 106 ? 32.844 -10.089 32.228 1.00 44.59 106 THR A C 1
ATOM 854 O O . THR A 1 106 ? 33.087 -11.293 32.320 1.00 44.59 106 THR A O 1
ATOM 857 N N . THR A 1 107 ? 33.786 -9.216 31.890 1.00 48.72 107 THR A N 1
ATOM 858 C CA . THR A 1 107 ? 35.187 -9.379 32.289 1.00 48.72 107 THR A CA 1
ATOM 859 C C . THR A 1 107 ? 35.787 -7.983 32.408 1.00 48.72 107 THR A C 1
ATOM 861 O O . THR A 1 107 ? 36.176 -7.367 31.418 1.00 48.72 107 THR A O 1
ATOM 864 N N . GLU A 1 108 ? 35.817 -7.481 33.642 1.00 44.34 108 GLU A N 1
ATOM 865 C CA . GLU A 1 108 ? 36.889 -6.603 34.107 1.00 44.34 108 GLU A CA 1
ATOM 866 C C . GLU A 1 108 ? 38.217 -7.370 34.051 1.00 44.34 108 GLU A C 1
ATOM 868 O O . GLU A 1 108 ? 38.284 -8.493 34.553 1.00 44.34 108 GLU A O 1
ATOM 873 N N . VAL A 1 109 ? 39.250 -6.750 33.477 1.00 52.41 109 VAL A N 1
ATOM 874 C CA . VAL A 1 109 ? 40.562 -6.511 34.111 1.00 52.41 109 VAL A CA 1
ATOM 875 C C . VAL A 1 109 ? 41.220 -5.293 33.474 1.00 52.41 109 VAL A C 1
ATOM 877 O O . VAL A 1 109 ? 41.131 -5.154 32.234 1.00 52.41 109 VAL A O 1
#

Organism: Ensete ventricosum (NCBI:txid4639)